Protein AF-A0A1T4TDA6-F1 (afdb_monomer)

Mean predicted aligned error: 5.35 Å

Structure (mmCIF, N/CA/C/O backbone):
data_AF-A0A1T4TDA6-F1
#
_entry.id   AF-A0A1T4TDA6-F1
#
loop_
_atom_site.group_PDB
_atom_site.id
_atom_site.type_symbol
_atom_site.label_atom_id
_atom_site.label_alt_id
_atom_site.label_comp_id
_atom_site.label_asym_id
_atom_site.label_entity_id
_atom_site.label_seq_id
_atom_site.pdbx_PDB_ins_code
_atom_site.Cartn_x
_atom_site.Cartn_y
_atom_site.Cartn_z
_atom_site.occupancy
_atom_site.B_iso_or_equiv
_atom_site.auth_seq_id
_atom_site.auth_comp_id
_atom_site.auth_asym_id
_atom_site.auth_atom_id
_atom_site.pdbx_PDB_model_num
ATOM 1 N N . MET A 1 1 ? -4.939 -11.106 5.130 1.00 68.62 1 MET A N 1
ATOM 2 C CA . MET A 1 1 ? -4.760 -11.896 3.895 1.00 68.62 1 MET A CA 1
ATOM 3 C C . MET A 1 1 ? -5.710 -11.401 2.812 1.00 68.62 1 MET A C 1
ATOM 5 O O . MET A 1 1 ? -5.226 -10.762 1.892 1.00 68.62 1 MET A O 1
ATOM 9 N N . GLU A 1 2 ? -7.032 -11.553 2.968 1.00 82.19 2 GLU A N 1
ATOM 10 C CA . GLU A 1 2 ? -8.021 -11.209 1.925 1.00 82.19 2 GLU A CA 1
ATOM 11 C C . GLU A 1 2 ? -7.937 -9.776 1.378 1.00 82.19 2 GLU A C 1
ATOM 13 O O . GLU A 1 2 ? -7.895 -9.589 0.168 1.00 82.19 2 GLU A O 1
ATOM 18 N N . GLU A 1 3 ? -7.872 -8.759 2.240 1.00 86.88 3 GLU A N 1
ATOM 19 C CA . GLU A 1 3 ? -7.926 -7.360 1.788 1.00 86.88 3 GLU A CA 1
ATOM 20 C C . GLU A 1 3 ? -6.680 -6.945 0.986 1.00 86.88 3 GLU A C 1
ATOM 22 O O . GLU A 1 3 ? -6.788 -6.280 -0.040 1.00 86.88 3 GLU A O 1
ATOM 27 N N . ARG A 1 4 ? -5.494 -7.427 1.390 1.00 87.31 4 ARG A N 1
ATOM 28 C CA . ARG A 1 4 ? -4.235 -7.206 0.656 1.00 87.31 4 ARG A CA 1
ATOM 29 C C . ARG A 1 4 ? -4.210 -7.941 -0.681 1.00 87.31 4 ARG A C 1
ATOM 31 O O . ARG A 1 4 ? -3.677 -7.415 -1.652 1.00 87.31 4 ARG A O 1
ATOM 38 N N . LEU A 1 5 ? -4.792 -9.138 -0.731 1.00 88.25 5 LEU A N 1
ATOM 39 C CA . LEU A 1 5 ? -4.891 -9.932 -1.954 1.00 88.25 5 LEU A CA 1
ATOM 40 C C . LEU A 1 5 ? -5.862 -9.283 -2.950 1.00 88.25 5 LEU A C 1
ATOM 42 O O . LEU A 1 5 ? -5.531 -9.142 -4.122 1.00 88.25 5 LEU A O 1
ATOM 46 N N . ARG A 1 6 ? -7.010 -8.786 -2.470 1.00 89.88 6 ARG A N 1
ATOM 47 C CA . ARG A 1 6 ? -7.955 -7.988 -3.271 1.00 89.88 6 ARG A CA 1
ATOM 48 C C . ARG A 1 6 ? -7.332 -6.677 -3.755 1.00 89.88 6 ARG A C 1
ATOM 50 O O . ARG A 1 6 ? -7.552 -6.299 -4.903 1.00 89.88 6 ARG A O 1
ATOM 57 N N . PHE A 1 7 ? -6.536 -6.016 -2.912 1.00 91.38 7 PHE A N 1
ATOM 58 C CA . PHE A 1 7 ? -5.776 -4.826 -3.298 1.00 91.38 7 PHE A CA 1
ATOM 59 C C . PHE A 1 7 ? -4.800 -5.136 -4.438 1.00 91.38 7 PHE A C 1
ATOM 61 O O . PHE A 1 7 ? -4.819 -4.444 -5.449 1.00 91.38 7 PHE A O 1
ATOM 68 N N . MET A 1 8 ? -3.998 -6.201 -4.316 1.00 90.19 8 MET A N 1
ATOM 69 C CA . MET A 1 8 ? -3.055 -6.609 -5.363 1.00 90.19 8 MET A CA 1
ATOM 70 C C . MET A 1 8 ? -3.756 -7.020 -6.659 1.00 90.19 8 MET A C 1
ATOM 72 O O . MET A 1 8 ? -3.321 -6.605 -7.725 1.00 90.19 8 MET A O 1
ATOM 76 N N . ALA A 1 9 ? -4.863 -7.764 -6.586 1.00 91.12 9 ALA A N 1
ATOM 77 C CA . ALA A 1 9 ? -5.645 -8.123 -7.768 1.00 91.12 9 ALA A CA 1
ATOM 78 C C . ALA A 1 9 ? -6.151 -6.874 -8.513 1.00 91.12 9 ALA A C 1
ATOM 80 O O . ALA A 1 9 ? -5.925 -6.737 -9.711 1.00 91.12 9 ALA A O 1
ATOM 81 N N . ARG A 1 10 ? -6.736 -5.903 -7.793 1.00 91.56 10 ARG A N 1
ATOM 82 C CA . ARG A 1 10 ? -7.160 -4.619 -8.380 1.00 91.56 10 ARG A CA 1
ATOM 83 C C . ARG A 1 10 ? -5.993 -3.784 -8.901 1.00 91.56 10 ARG A C 1
ATOM 85 O O . ARG A 1 10 ? -6.164 -3.070 -9.882 1.00 91.56 10 ARG A O 1
ATOM 92 N N . LEU A 1 11 ? -4.836 -3.843 -8.245 1.00 90.88 11 LEU A N 1
ATOM 93 C CA . LEU A 1 11 ? -3.630 -3.139 -8.672 1.00 90.88 11 LEU A CA 1
ATOM 94 C C . LEU A 1 11 ? -3.055 -3.716 -9.967 1.00 90.88 11 LEU A C 1
ATOM 96 O O . LEU A 1 11 ? -2.560 -2.960 -10.787 1.00 90.88 11 LEU A O 1
ATOM 100 N N . LEU A 1 12 ? -3.124 -5.032 -10.167 1.00 87.00 12 LEU A N 1
ATOM 101 C CA . LEU A 1 12 ? -2.688 -5.669 -11.412 1.00 87.00 12 LEU A CA 1
ATOM 102 C C . LEU A 1 12 ? -3.650 -5.385 -12.578 1.00 87.00 12 LEU A C 1
ATOM 104 O O . LEU A 1 12 ? -3.231 -5.400 -13.730 1.00 87.00 12 LEU A O 1
ATOM 108 N N . GLU A 1 13 ? -4.919 -5.093 -12.282 1.00 87.62 13 GLU A N 1
ATOM 109 C CA . GLU A 1 13 ? -5.931 -4.696 -13.271 1.00 87.62 13 GLU A CA 1
ATOM 110 C C . GLU A 1 13 ? -5.936 -3.191 -13.601 1.00 87.62 13 GLU A C 1
ATOM 112 O O . GLU A 1 13 ? -6.501 -2.798 -14.622 1.00 87.62 13 GLU A O 1
ATOM 117 N N . ARG A 1 14 ? -5.364 -2.326 -12.749 1.00 77.50 14 ARG A N 1
ATOM 118 C CA . ARG A 1 14 ? -5.423 -0.857 -12.892 1.00 77.50 14 ARG A CA 1
ATOM 119 C C . ARG A 1 14 ? -4.044 -0.207 -12.961 1.00 77.50 14 ARG A C 1
ATOM 121 O O . ARG A 1 14 ? -3.091 -0.665 -12.352 1.00 77.50 14 ARG A O 1
ATOM 128 N N . GLU A 1 15 ? -3.956 0.945 -13.623 1.00 70.50 15 GLU A N 1
ATOM 129 C CA . GLU A 1 15 ? -2.681 1.614 -13.936 1.00 70.50 15 GLU A CA 1
ATOM 130 C C . GLU A 1 15 ? -1.958 2.304 -12.749 1.00 70.50 15 GLU A C 1
ATOM 132 O O . GLU A 1 15 ? -0.930 2.947 -12.964 1.00 70.50 15 GLU A O 1
ATOM 137 N N . GLY A 1 16 ? -2.386 2.164 -11.481 1.00 85.44 16 GLY A N 1
ATOM 138 C CA . GLY A 1 16 ? -1.614 2.776 -10.388 1.00 85.44 16 GLY A CA 1
ATOM 139 C C . GLY A 1 16 ? -2.046 2.539 -8.937 1.00 85.44 16 GLY A C 1
ATOM 140 O O . GLY A 1 16 ? -3.222 2.453 -8.594 1.00 85.44 16 GLY A O 1
ATOM 141 N N . VAL A 1 17 ? -1.045 2.541 -8.045 1.00 90.69 17 VAL A N 1
ATOM 142 C CA . VAL A 1 17 ? -1.183 2.394 -6.578 1.00 90.69 17 VAL A CA 1
ATOM 143 C C . VAL A 1 17 ? -2.016 3.509 -5.940 1.00 90.69 17 VAL A C 1
ATOM 145 O O . VAL A 1 17 ? -2.666 3.277 -4.922 1.00 90.69 17 VAL A O 1
ATOM 148 N N . GLY A 1 18 ? -1.988 4.719 -6.503 1.00 90.44 18 GLY A N 1
ATOM 149 C CA . GLY A 1 18 ? -2.669 5.884 -5.934 1.00 90.44 18 GLY A CA 1
ATOM 150 C C . GLY A 1 18 ? -4.189 5.735 -5.910 1.00 90.44 18 GLY A C 1
ATOM 151 O O . GLY A 1 18 ? -4.804 5.898 -4.854 1.00 90.44 18 GLY A O 1
ATOM 152 N N . ASP A 1 19 ? -4.776 5.379 -7.051 1.00 91.06 19 ASP A N 1
ATOM 153 C CA . ASP A 1 19 ? -6.228 5.262 -7.198 1.00 91.06 19 ASP A CA 1
ATOM 154 C C . ASP A 1 19 ? -6.764 4.054 -6.429 1.00 91.06 19 ASP A C 1
ATOM 156 O O . ASP A 1 19 ? -7.679 4.187 -5.615 1.00 91.06 19 ASP A O 1
ATOM 160 N N . VAL A 1 20 ? -6.112 2.895 -6.584 1.00 93.50 20 VAL A N 1
ATOM 161 C CA . VAL A 1 20 ? -6.487 1.673 -5.856 1.00 93.50 20 VAL A CA 1
ATOM 162 C C . VAL A 1 20 ? -6.299 1.865 -4.348 1.00 93.50 20 VAL A C 1
ATOM 164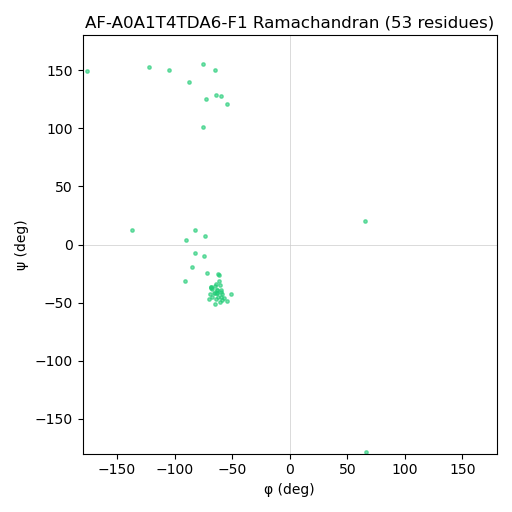 O O . VAL A 1 20 ? -7.140 1.450 -3.558 1.00 93.50 20 VAL A O 1
ATOM 167 N N . GLY A 1 21 ? -5.241 2.555 -3.917 1.00 93.38 21 GLY A N 1
ATOM 168 C CA . GLY A 1 21 ? -5.020 2.858 -2.502 1.00 93.38 21 GLY A CA 1
ATOM 169 C C . GLY A 1 21 ? -6.154 3.681 -1.892 1.00 93.38 21 GLY A C 1
ATOM 170 O O . GLY A 1 21 ? -6.607 3.374 -0.789 1.00 93.38 21 GLY A O 1
ATOM 171 N N . ARG A 1 22 ? -6.665 4.675 -2.630 1.00 92.19 22 ARG A N 1
ATOM 172 C CA . ARG A 1 22 ? -7.800 5.502 -2.198 1.00 92.19 22 ARG A CA 1
ATOM 173 C C . ARG A 1 22 ? -9.092 4.691 -2.089 1.00 92.19 22 ARG A C 1
ATOM 175 O O . ARG A 1 22 ? -9.805 4.862 -1.105 1.00 92.19 22 ARG A O 1
ATOM 182 N N . GLU A 1 23 ? -9.366 3.798 -3.042 1.00 92.44 23 GLU A N 1
ATOM 183 C CA . GLU A 1 23 ? -10.529 2.891 -2.993 1.00 92.44 23 GLU A CA 1
ATOM 184 C C . GLU A 1 23 ? -10.491 1.959 -1.770 1.00 92.44 23 GLU A C 1
ATOM 186 O O . GLU A 1 23 ? -11.527 1.668 -1.178 1.00 92.44 23 GLU A O 1
ATOM 191 N N . PHE A 1 24 ? -9.297 1.526 -1.364 1.00 91.94 24 PHE A N 1
ATOM 192 C CA . PHE A 1 24 ? -9.088 0.639 -0.216 1.00 91.94 24 PHE A CA 1
ATOM 193 C C . PHE A 1 24 ? -8.871 1.390 1.110 1.00 91.94 24 PHE A C 1
ATOM 195 O O . PHE A 1 24 ? -8.600 0.765 2.132 1.00 91.94 24 PHE A O 1
ATOM 202 N N . GLY A 1 25 ? -8.963 2.725 1.124 1.00 94.12 25 GLY A N 1
ATOM 203 C CA . GLY A 1 25 ? -8.777 3.526 2.339 1.00 94.12 25 GLY A CA 1
ATOM 204 C C . GLY A 1 25 ? -7.355 3.480 2.915 1.00 94.12 25 GLY A C 1
ATOM 205 O O . GLY A 1 25 ? -7.157 3.783 4.093 1.00 94.12 25 GLY A O 1
ATOM 206 N N . ILE A 1 26 ? -6.353 3.114 2.110 1.00 92.75 26 ILE A N 1
ATOM 207 C CA . ILE A 1 26 ? -4.954 3.042 2.537 1.00 92.75 26 ILE A CA 1
ATOM 208 C C . ILE A 1 26 ? -4.138 4.209 1.989 1.00 92.75 26 ILE A C 1
ATOM 210 O O . ILE A 1 26 ? -4.372 4.737 0.904 1.00 92.75 26 ILE A O 1
ATOM 214 N N . SER A 1 27 ? -3.108 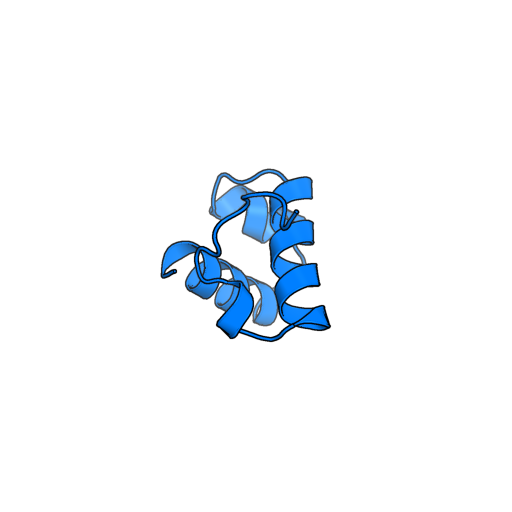4.595 2.740 1.00 94.00 27 SER A N 1
ATOM 215 C CA . SER A 1 27 ? -2.154 5.586 2.246 1.00 94.00 27 SER A CA 1
ATOM 216 C C . SER A 1 27 ? -1.381 5.051 1.034 1.00 94.00 27 SER A C 1
ATOM 218 O O . SER A 1 27 ? -1.064 3.860 0.969 1.00 94.00 27 SER A O 1
ATOM 220 N N . MET A 1 28 ? -0.964 5.947 0.133 1.00 92.06 28 MET A N 1
ATOM 221 C CA . MET A 1 28 ? -0.056 5.607 -0.973 1.00 92.06 28 MET A CA 1
ATOM 222 C C . MET A 1 28 ? 1.196 4.865 -0.489 1.00 92.06 28 MET A C 1
ATOM 224 O O . MET A 1 28 ? 1.605 3.871 -1.083 1.00 92.06 28 MET A O 1
ATOM 228 N N . LYS A 1 29 ? 1.788 5.313 0.626 1.00 95.00 29 LYS A N 1
ATOM 229 C CA . LYS A 1 29 ? 2.975 4.681 1.220 1.00 95.00 29 LYS A CA 1
ATOM 230 C C . LYS A 1 29 ? 2.708 3.225 1.607 1.00 95.00 29 LYS A C 1
ATOM 232 O O . LYS A 1 29 ? 3.580 2.377 1.436 1.00 95.00 29 LYS A O 1
ATOM 237 N N . THR A 1 30 ? 1.519 2.934 2.133 1.00 93.25 30 THR A N 1
ATOM 238 C CA . THR A 1 30 ? 1.098 1.568 2.465 1.00 93.25 30 THR A CA 1
ATOM 239 C C . THR A 1 30 ? 0.916 0.737 1.200 1.00 93.25 30 THR A C 1
ATOM 241 O O . THR A 1 30 ? 1.431 -0.377 1.145 1.00 93.25 30 THR A O 1
ATOM 244 N N . GLY A 1 31 ? 0.260 1.291 0.176 1.00 92.88 31 GLY A N 1
ATOM 245 C CA . GLY A 1 31 ? 0.069 0.618 -1.109 1.00 92.88 31 GLY A CA 1
ATOM 246 C C . GLY A 1 31 ? 1.394 0.214 -1.763 1.00 92.88 31 GLY A C 1
ATOM 247 O O . GLY A 1 31 ? 1.565 -0.944 -2.132 1.00 92.88 31 GLY A O 1
ATOM 248 N N . TYR A 1 32 ? 2.380 1.118 -1.799 1.00 93.19 32 TYR A N 1
ATOM 249 C CA . TYR A 1 32 ? 3.712 0.805 -2.333 1.00 93.19 32 TYR A CA 1
ATOM 250 C C . TYR A 1 32 ? 4.463 -0.246 -1.515 1.00 93.19 32 TYR A C 1
ATOM 252 O O . TYR A 1 32 ? 5.154 -1.076 -2.093 1.00 93.19 32 TYR A O 1
ATOM 260 N N . LYS A 1 33 ? 4.323 -0.264 -0.183 1.00 91.25 33 LYS A N 1
ATOM 261 C CA . LYS A 1 33 ? 4.914 -1.335 0.639 1.00 91.25 33 LYS A CA 1
ATOM 262 C C . LYS A 1 33 ? 4.328 -2.704 0.308 1.00 91.25 33 LYS A C 1
ATOM 264 O O . LYS A 1 33 ? 5.073 -3.673 0.252 1.00 91.25 33 LYS A O 1
ATOM 269 N N . ILE A 1 34 ? 3.011 -2.776 0.110 1.00 89.56 34 ILE A N 1
ATOM 270 C CA . ILE A 1 34 ? 2.327 -4.019 -0.264 1.00 89.56 34 ILE A CA 1
ATOM 271 C C . ILE A 1 34 ? 2.802 -4.479 -1.647 1.00 89.56 34 ILE A C 1
ATOM 273 O O . ILE A 1 34 ? 3.173 -5.638 -1.804 1.00 89.56 34 ILE A O 1
ATOM 277 N N . TYR A 1 35 ? 2.854 -3.562 -2.616 1.00 90.06 35 TYR A N 1
ATOM 278 C CA . TYR A 1 35 ? 3.323 -3.855 -3.970 1.00 90.06 35 TYR A CA 1
ATOM 279 C C . TYR A 1 35 ? 4.786 -4.313 -4.008 1.00 90.06 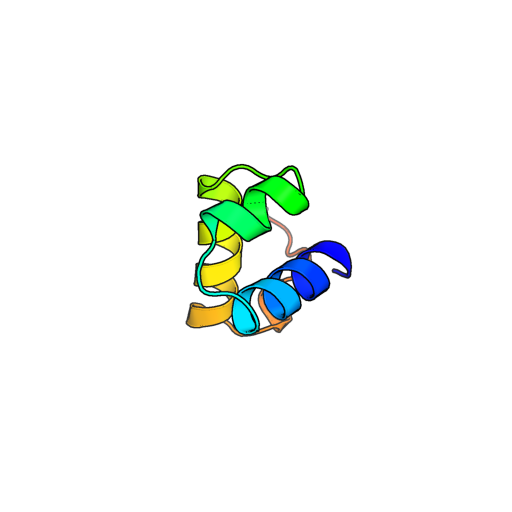35 TYR A C 1
ATOM 281 O O . TYR A 1 35 ? 5.102 -5.304 -4.659 1.00 90.06 35 TYR A O 1
ATOM 289 N N . ASN A 1 36 ? 5.674 -3.627 -3.286 1.00 89.69 36 ASN A N 1
ATOM 290 C CA . ASN A 1 36 ? 7.087 -3.997 -3.237 1.00 89.69 36 ASN A CA 1
ATOM 291 C C . ASN A 1 36 ? 7.285 -5.362 -2.572 1.00 89.69 36 ASN A C 1
ATOM 293 O O . ASN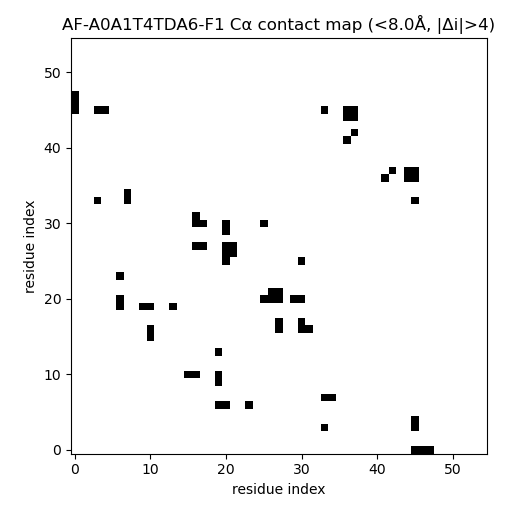 A 1 36 ? 8.026 -6.171 -3.105 1.00 89.69 36 ASN A O 1
ATOM 297 N N . HIS A 1 37 ? 6.569 -5.666 -1.481 1.00 87.50 37 HIS A N 1
ATOM 298 C CA . HIS A 1 37 ? 6.633 -7.004 -0.880 1.00 87.50 37 HIS A CA 1
ATOM 299 C C . HIS A 1 37 ? 6.205 -8.100 -1.855 1.00 87.50 37 HIS A C 1
ATOM 301 O O . HIS A 1 37 ? 6.909 -9.094 -1.991 1.00 87.50 37 HIS A O 1
ATOM 307 N N . TYR A 1 38 ? 5.107 -7.891 -2.585 1.00 87.75 38 TYR A N 1
ATOM 308 C CA . TYR A 1 38 ? 4.701 -8.827 -3.630 1.00 87.75 38 TYR A CA 1
ATOM 309 C C . TYR A 1 38 ? 5.781 -8.999 -4.709 1.00 87.75 38 TYR A C 1
ATOM 311 O O . TYR A 1 38 ? 6.042 -10.114 -5.146 1.00 87.75 38 TYR A O 1
ATOM 319 N N . LYS A 1 39 ? 6.412 -7.900 -5.138 1.00 86.06 39 LYS A N 1
ATOM 320 C CA . LYS A 1 39 ? 7.447 -7.922 -6.176 1.00 86.06 39 LYS A CA 1
ATOM 321 C C . LYS A 1 39 ? 8.734 -8.619 -5.721 1.00 86.06 39 LYS A C 1
ATOM 323 O O . LYS A 1 39 ? 9.368 -9.281 -6.536 1.00 86.06 39 LYS A O 1
ATOM 328 N N . ASP A 1 40 ? 9.123 -8.437 -4.463 1.00 85.50 40 ASP A N 1
ATOM 329 C CA . ASP A 1 40 ? 10.414 -8.888 -3.939 1.00 85.50 40 ASP A CA 1
ATOM 330 C C . ASP A 1 40 ? 10.355 -10.303 -3.337 1.00 85.50 40 ASP A C 1
ATOM 332 O O . ASP A 1 40 ? 11.349 -11.025 -3.380 1.00 85.50 40 ASP A O 1
ATOM 336 N N . GLU A 1 41 ? 9.216 -10.710 -2.769 1.00 78.06 41 GLU A N 1
ATOM 337 C CA . GLU A 1 41 ? 9.107 -11.927 -1.952 1.00 78.06 41 GLU A CA 1
ATOM 338 C C . GLU A 1 41 ? 7.839 -12.775 -2.254 1.00 78.06 41 GLU A C 1
ATOM 340 O O . GLU A 1 41 ? 7.524 -13.697 -1.504 1.00 78.06 41 GLU A O 1
ATOM 345 N N . ASP A 1 42 ? 7.119 -12.500 -3.351 1.00 75.44 42 ASP A N 1
ATOM 346 C CA . ASP A 1 42 ? 5.921 -13.240 -3.801 1.00 75.44 42 ASP A CA 1
ATOM 347 C C . ASP A 1 42 ? 4.693 -13.106 -2.859 1.00 75.44 42 ASP A C 1
ATOM 349 O O . ASP A 1 42 ? 4.688 -12.383 -1.854 1.00 75.44 42 ASP A O 1
ATOM 353 N N . ILE A 1 43 ? 3.593 -13.782 -3.200 1.00 77.31 43 ILE A N 1
ATOM 354 C CA . ILE A 1 43 ? 2.280 -13.710 -2.549 1.00 77.31 43 ILE A CA 1
ATOM 355 C C . ILE A 1 43 ? 2.312 -14.168 -1.085 1.00 77.31 43 ILE A C 1
ATOM 357 O O . ILE A 1 43 ? 1.488 -13.725 -0.278 1.00 77.31 43 ILE A O 1
ATOM 361 N N . GLU A 1 44 ? 3.279 -15.014 -0.719 1.00 74.56 44 GLU A N 1
ATOM 362 C CA . GLU A 1 44 ? 3.453 -15.523 0.643 1.00 74.56 44 GLU A CA 1
ATOM 363 C C . GLU A 1 44 ? 3.723 -14.390 1.644 1.00 74.56 44 GLU A C 1
ATOM 365 O O . GLU A 1 44 ? 3.333 -14.480 2.810 1.00 74.56 44 GLU A O 1
ATOM 370 N N . THR A 1 45 ? 4.278 -13.261 1.198 1.00 72.56 45 THR A N 1
ATOM 371 C CA . THR A 1 45 ? 4.549 -12.097 2.062 1.00 72.56 45 THR A CA 1
ATOM 372 C C . THR A 1 45 ? 3.369 -11.176 2.304 1.00 72.56 45 THR A C 1
ATOM 374 O O . THR A 1 45 ? 3.420 -10.302 3.175 1.00 72.56 45 THR A O 1
ATOM 377 N N . LEU A 1 46 ? 2.253 -11.404 1.611 1.00 74.19 46 LEU A N 1
ATOM 378 C CA . LEU A 1 46 ? 0.990 -10.742 1.927 1.00 74.19 46 LEU A CA 1
ATOM 379 C C . LEU A 1 46 ? 0.338 -11.321 3.193 1.00 74.19 46 LEU A C 1
ATOM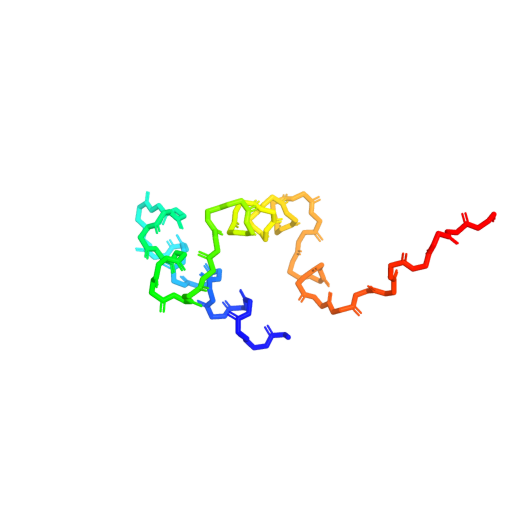 381 O O . LEU A 1 46 ? -0.616 -10.728 3.720 1.00 74.19 46 LEU A O 1
ATOM 385 N N . THR A 1 47 ? 0.859 -12.439 3.705 1.00 74.38 47 THR A N 1
ATOM 386 C CA . THR A 1 47 ? 0.469 -13.019 4.992 1.00 74.38 47 THR A CA 1
ATOM 387 C C . THR A 1 47 ? 1.051 -12.223 6.168 1.00 74.38 47 THR A C 1
ATOM 389 O O . THR A 1 47 ? 2.022 -11.474 6.038 1.00 74.38 47 THR A O 1
ATOM 392 N N . ASP A 1 48 ? 0.405 -12.303 7.336 1.00 69.38 48 ASP A N 1
ATOM 393 C CA . ASP A 1 48 ? 0.923 -11.639 8.534 1.00 69.38 48 ASP A CA 1
ATOM 394 C C . ASP A 1 48 ? 2.113 -12.442 9.072 1.00 69.38 48 ASP A C 1
ATOM 396 O O . ASP A 1 48 ? 1.950 -13.483 9.704 1.00 69.38 48 ASP A O 1
ATOM 400 N N . ARG A 1 49 ? 3.327 -11.967 8.783 1.00 70.12 49 ARG A N 1
ATOM 401 C CA . ARG A 1 49 ? 4.548 -12.463 9.421 1.00 70.12 49 ARG A CA 1
ATOM 402 C C . ARG A 1 49 ? 4.804 -11.694 10.710 1.00 70.12 49 ARG A C 1
ATOM 404 O O . ARG A 1 49 ? 4.667 -10.468 10.763 1.00 70.12 49 ARG A O 1
ATOM 411 N N . SER A 1 50 ? 5.241 -12.414 11.740 1.00 70.88 50 SER A N 1
ATOM 412 C CA . SER A 1 50 ? 5.672 -11.800 12.994 1.00 70.88 50 SER A CA 1
ATOM 413 C C . SER A 1 50 ? 6.758 -10.758 12.715 1.00 70.88 50 SER A C 1
ATOM 415 O O . SER A 1 50 ? 7.814 -11.067 12.170 1.00 70.8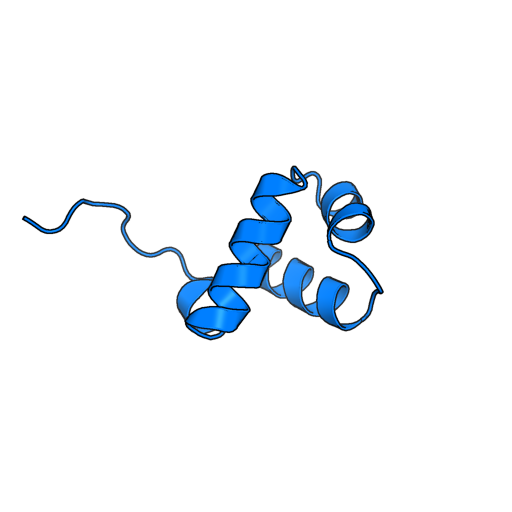8 50 SER A O 1
ATOM 417 N N . ARG A 1 51 ? 6.497 -9.507 13.104 1.00 72.44 51 ARG A N 1
ATOM 418 C CA . ARG A 1 51 ? 7.441 -8.380 13.003 1.00 72.44 51 ARG A CA 1
ATOM 419 C C . ARG A 1 51 ? 8.431 -8.337 14.171 1.00 72.44 51 ARG A C 1
ATOM 421 O O . ARG A 1 51 ? 9.079 -7.314 14.387 1.00 72.44 51 ARG A O 1
ATOM 428 N N . ARG A 1 52 ? 8.517 -9.409 14.969 1.00 83.31 52 ARG A N 1
ATOM 429 C CA . ARG A 1 52 ? 9.492 -9.485 16.058 1.00 83.31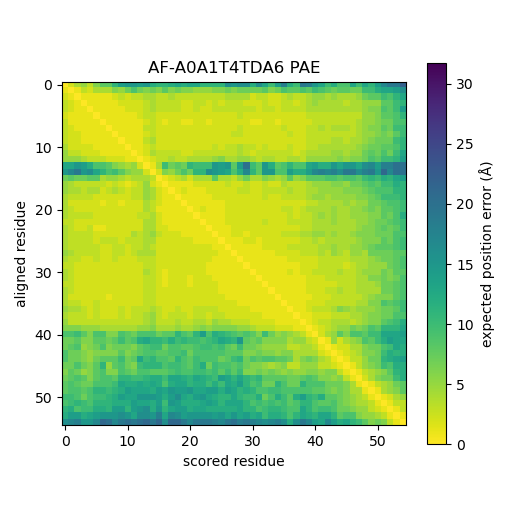 52 ARG A CA 1
ATOM 430 C C . ARG A 1 52 ? 10.905 -9.460 15.465 1.00 83.31 52 ARG A C 1
ATOM 432 O O . ARG A 1 52 ? 11.180 -10.268 14.580 1.00 83.31 52 ARG A O 1
ATOM 439 N N . PRO A 1 53 ? 11.794 -8.575 15.945 1.00 82.50 53 PRO A N 1
ATOM 440 C CA . PRO A 1 53 ? 13.191 -8.613 15.546 1.00 82.50 53 PRO A CA 1
ATOM 441 C C . PRO A 1 53 ? 13.783 -9.970 15.934 1.00 82.50 53 PRO A C 1
ATOM 443 O O . PRO A 1 53 ? 13.641 -10.412 17.078 1.00 82.50 53 PRO A O 1
ATOM 446 N N . VAL A 1 54 ? 14.400 -10.634 14.959 1.00 77.75 54 VAL A N 1
ATOM 447 C CA . VAL A 1 54 ? 15.172 -11.856 15.191 1.00 77.75 54 VAL A CA 1
ATOM 448 C C . VAL A 1 54 ? 16.458 -11.424 15.901 1.00 77.75 54 VAL A C 1
ATOM 450 O O . VAL A 1 54 ? 17.100 -10.476 15.448 1.00 77.75 54 VAL A O 1
ATOM 453 N N . ARG A 1 55 ? 16.749 -12.022 17.060 1.00 82.00 55 ARG A N 1
ATOM 454 C CA . ARG A 1 55 ? 17.944 -11.721 17.862 1.00 82.00 55 ARG A CA 1
ATOM 455 C C . ARG A 1 55 ? 19.140 -12.521 17.382 1.00 82.00 55 ARG A C 1
ATOM 457 O O . ARG A 1 55 ? 18.917 -13.695 17.015 1.00 82.00 55 ARG A O 1
#

Organism: NCBI:txid1365950

Sequence (55 aa):
MEERLRFMARLLEREGVGDVGREFGISMKTGYKIYNHYKDEDIETLTDRSRRPVR

Foldseek 3Di:
DVLLVVLVVVQVVDDDLCVSCVVSVHDSVVSVVSVVCCVPPNPVSVDDDDPDDDD

InterPro domains:
  IPR009057 Homedomain-like superfamily [SSF46689] (1-53)
  IPR055247 Insertion element IS150 protein InsJ-like, helix-turn-helix domain [PF13518] (3-53)

Secondary structure (DSSP, 8-state):
-HHHHHHHHHHHHSS-HHHHHHHTT--HHHHHHHHHHHHHH-GGGGS----PPP-

Solvent-accessible surface area (backbone atoms only — not comparable to full-atom values): 3392 Å² total; per-residue (Å²): 88,69,69,59,51,54,49,51,55,51,40,77,76,40,101,43,54,61,63,52,14,56,78,69,76,43,54,53,72,56,35,52,53,53,52,48,40,41,74,77,60,37,75,75,58,60,43,91,68,83,82,68,80,85,129

Radius of gyration: 11.71 Å; Cα contacts (8 Å, |Δi|>4): 36; chains: 1; bounding box: 28×21×32 Å

Nearest PDB structures (foldseek):
  2w29-assembly1_B  TM=5.706E-01  e=1.684E+00  Mycobacterium tuberculosis H37Rv
  4p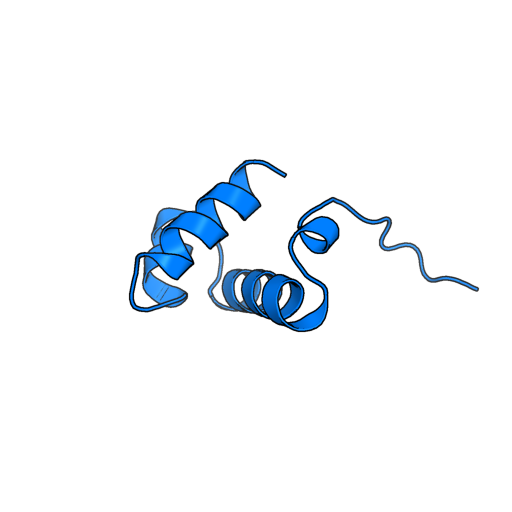cq-assembly1_B  TM=6.976E-01  e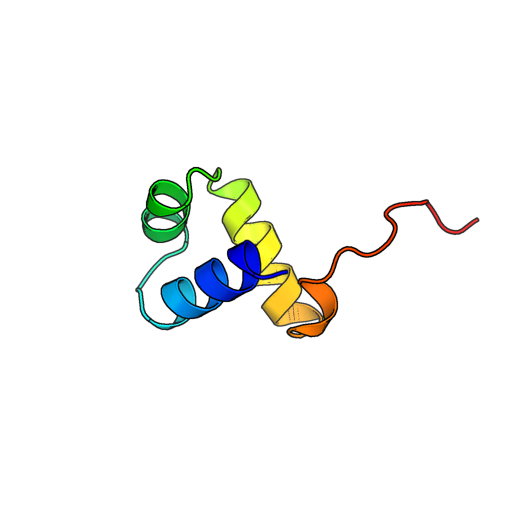=3.837E+00  Mycobacterium tuberculosis H37Rv
  2efo-assembly1_A  TM=5.603E-01  e=1.911E+00  Sulfurisphaera tokodaii str. 7
  4ld5-assembly1_B  TM=6.322E-01  e=4.355E+00  Staphylococcus aureus
  5f6f-assembly1_B  TM=6.645E-01  e=5.611E+00  Staphylococcus aureus

pLDDT: mean 85.3, std 7.92, range [68.62, 95.0]